Protein AF-A0A2S8EZL0-F1 (afdb_monomer)

Mean predicted aligned error: 6.47 Å

pLDDT: mean 87.33, std 15.74, range [39.84, 97.56]

Solvent-accessible surface area (backbone atoms only — not comparable to full-atom values): 6474 Å² total; per-residue (Å²): 139,81,81,68,68,52,50,94,86,16,44,42,46,32,35,34,73,54,48,75,90,75,28,51,73,63,70,74,63,86,50,67,53,98,86,41,75,60,77,80,60,39,25,40,37,36,26,26,81,76,84,66,46,29,33,37,32,36,12,40,92,83,59,50,73,74,46,76,43,86,29,81,35,68,68,55,40,47,51,48,42,28,57,31,28,58,46,50,82,87,62,52,48,65,72,47,83,87,74,53,76,82,73,73,81,77,79,130

Organism: NCBI:txid124

Radius of gyration: 14.2 Å; Cα contacts (8 Å, |Δi|>4): 186; chains: 1; bounding box: 29×55×33 Å

Secondary structure (DSSP, 8-state):
-PPPSEETTEEEEEEEE--TTT----SSS-EEETTEEE---SEEEEEESSSS-EEEEEE-TT--EEEEEEESSHHHHHHHHHHHH---GGG-EES-GGGS--------

Structure (mmCIF, N/CA/C/O backbone):
data_AF-A0A2S8EZL0-F1
#
_entry.id   AF-A0A2S8EZL0-F1
#
loop_
_atom_site.group_PDB
_atom_sit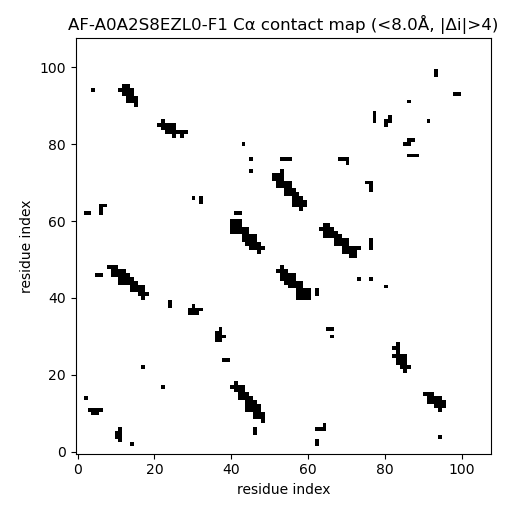e.id
_atom_site.type_symbol
_atom_site.label_atom_id
_atom_site.label_alt_id
_atom_site.label_comp_id
_atom_site.label_asym_id
_atom_site.label_entity_id
_atom_site.label_seq_id
_atom_site.pdbx_PDB_ins_code
_atom_site.Cartn_x
_atom_site.Cartn_y
_atom_site.Cartn_z
_atom_site.occupancy
_atom_site.B_iso_or_equiv
_atom_site.auth_seq_id
_atom_site.auth_comp_id
_atom_site.auth_asym_id
_atom_site.auth_atom_id
_atom_site.pdbx_PDB_model_num
ATOM 1 N N . MET A 1 1 ? -14.739 -1.112 -11.313 1.00 55.91 1 MET A N 1
ATOM 2 C CA . MET A 1 1 ? -14.393 -2.048 -10.222 1.00 55.91 1 MET A CA 1
ATOM 3 C C . MET A 1 1 ? -14.225 -1.267 -8.935 1.00 55.91 1 MET A C 1
ATOM 5 O O . MET A 1 1 ? -13.373 -0.378 -8.888 1.00 55.91 1 MET A O 1
ATOM 9 N N . GLN A 1 2 ? -15.096 -1.547 -7.971 1.00 75.38 2 GLN A N 1
ATOM 10 C CA . GLN A 1 2 ? -15.109 -0.970 -6.629 1.00 75.38 2 GLN A CA 1
ATOM 11 C C . GLN A 1 2 ? -14.187 -1.808 -5.739 1.00 75.38 2 GLN A C 1
ATOM 13 O O . GLN A 1 2 ? -14.176 -3.027 -5.878 1.00 75.38 2 GLN A O 1
ATOM 18 N N . VAL A 1 3 ? -13.378 -1.158 -4.907 1.00 80.38 3 VAL A N 1
ATOM 19 C CA . VAL A 1 3 ? -12.503 -1.850 -3.948 1.00 80.38 3 VAL A CA 1
ATOM 20 C C . VAL A 1 3 ? -13.370 -2.357 -2.797 1.00 80.38 3 VAL A C 1
ATOM 22 O O . VAL A 1 3 ? -14.259 -1.608 -2.371 1.00 80.38 3 VAL A O 1
ATOM 25 N N . PRO A 1 4 ? -13.189 -3.605 -2.335 1.00 86.88 4 PRO A N 1
ATOM 26 C CA . PRO A 1 4 ? -13.959 -4.117 -1.213 1.00 86.88 4 PRO A CA 1
ATOM 27 C C . PRO A 1 4 ? -13.587 -3.376 0.079 1.00 86.88 4 PRO A C 1
ATOM 29 O O . PRO A 1 4 ? -12.472 -2.885 0.233 1.00 86.88 4 PRO A O 1
ATOM 32 N N . ALA A 1 5 ? -14.544 -3.271 1.004 1.00 90.38 5 ALA A N 1
ATOM 33 C CA . ALA A 1 5 ? -14.301 -2.667 2.317 1.00 90.38 5 ALA A CA 1
ATOM 34 C C . ALA A 1 5 ? -13.418 -3.554 3.210 1.00 90.38 5 ALA A C 1
ATOM 36 O O . ALA A 1 5 ? -12.811 -3.053 4.151 1.00 90.38 5 ALA A O 1
ATOM 37 N N . GLN A 1 6 ? -13.350 -4.850 2.895 1.00 93.31 6 GLN A N 1
ATOM 38 C CA . GLN A 1 6 ? -12.545 -5.840 3.593 1.00 93.31 6 GLN A CA 1
ATOM 39 C C . GLN A 1 6 ? -11.796 -6.722 2.594 1.00 93.31 6 GLN A C 1
ATOM 41 O O . GLN A 1 6 ? -12.339 -7.053 1.538 1.00 93.31 6 GLN A O 1
ATOM 46 N N . ILE A 1 7 ? -10.569 -7.100 2.936 1.00 93.94 7 ILE A N 1
ATOM 47 C CA . ILE A 1 7 ? -9.744 -8.064 2.199 1.00 93.94 7 ILE A CA 1
ATOM 48 C C . ILE A 1 7 ? -9.220 -9.058 3.230 1.00 93.94 7 ILE A C 1
ATOM 50 O O . ILE A 1 7 ? -8.670 -8.632 4.240 1.00 93.94 7 ILE A O 1
ATOM 54 N N . ASP A 1 8 ? -9.438 -10.353 2.997 1.00 92.06 8 ASP A N 1
ATOM 55 C CA . ASP A 1 8 ? -9.086 -11.433 3.931 1.00 92.06 8 ASP A CA 1
ATOM 56 C C . ASP A 1 8 ? -9.587 -11.196 5.369 1.00 92.06 8 ASP A C 1
ATOM 58 O O . ASP A 1 8 ? -8.860 -11.409 6.326 1.00 92.06 8 ASP A O 1
ATOM 62 N N . ASP A 1 9 ? -10.828 -10.722 5.534 1.00 93.44 9 ASP A N 1
ATOM 63 C CA . ASP A 1 9 ? -11.429 -10.326 6.825 1.00 93.44 9 ASP A CA 1
ATOM 64 C C . ASP A 1 9 ? -10.752 -9.126 7.536 1.00 93.44 9 ASP A C 1
ATOM 66 O O . ASP A 1 9 ? -11.157 -8.763 8.642 1.00 93.44 9 ASP A O 1
ATOM 70 N N . ALA A 1 10 ? -9.778 -8.458 6.905 1.00 94.31 10 ALA A N 1
ATOM 71 C CA . ALA A 1 10 ? -9.182 -7.214 7.393 1.00 94.31 10 ALA A CA 1
ATOM 72 C C . ALA A 1 10 ? -9.902 -5.983 6.827 1.00 94.31 10 ALA A C 1
ATOM 74 O O . ALA A 1 10 ? -10.156 -5.897 5.623 1.00 94.31 10 ALA A O 1
ATOM 75 N N . ASP A 1 11 ? -10.162 -4.985 7.669 1.00 95.19 11 ASP A N 1
ATOM 76 C CA . ASP A 1 11 ? -10.771 -3.719 7.266 1.00 95.19 11 ASP A CA 1
ATOM 77 C C . ASP A 1 11 ? -9.784 -2.869 6.459 1.00 95.19 11 ASP A C 1
ATOM 79 O O . ASP A 1 11 ? -8.689 -2.536 6.921 1.00 95.19 11 ASP A O 1
ATOM 83 N N . VAL A 1 12 ? -10.178 -2.483 5.244 1.00 95.12 12 VAL A N 1
ATOM 84 C CA . VAL A 1 12 ? -9.341 -1.679 4.347 1.00 95.12 12 VAL A CA 1
ATOM 85 C C . VAL A 1 12 ? -9.352 -0.220 4.795 1.00 95.12 12 VAL A C 1
ATOM 87 O O . VAL A 1 12 ? -10.373 0.463 4.773 1.00 95.12 12 VAL A O 1
ATOM 90 N N . VAL A 1 13 ? -8.174 0.293 5.134 1.00 94.75 13 VAL A N 1
ATOM 91 C CA . VAL A 1 13 ? -7.947 1.682 5.549 1.00 94.75 13 VAL A CA 1
ATOM 92 C C . VAL A 1 13 ? -7.723 2.586 4.340 1.00 94.75 13 VAL A C 1
ATOM 94 O O . VAL A 1 13 ? -8.302 3.674 4.229 1.00 94.75 13 VAL A O 1
ATOM 97 N N . ALA A 1 14 ? -6.868 2.140 3.423 1.00 95.44 14 ALA A N 1
ATOM 98 C CA . ALA A 1 14 ? -6.507 2.875 2.221 1.00 95.44 14 ALA A CA 1
ATOM 99 C C . ALA A 1 14 ? -6.165 1.916 1.084 1.00 95.44 14 ALA A C 1
ATOM 101 O O . ALA A 1 14 ? -5.701 0.805 1.317 1.00 95.44 14 ALA A O 1
ATOM 102 N N . PHE A 1 15 ? -6.340 2.361 -0.155 1.00 96.69 15 PHE A N 1
ATOM 103 C CA . PHE A 1 15 ? -5.977 1.568 -1.323 1.00 96.69 1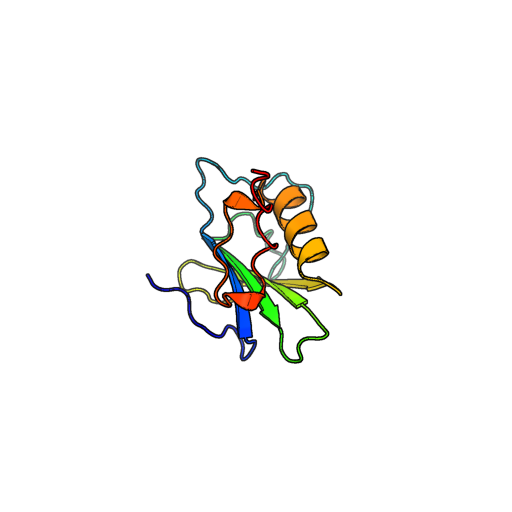5 PHE A CA 1
ATOM 104 C C . PHE A 1 15 ? -5.440 2.431 -2.463 1.00 96.69 15 PHE A C 1
ATOM 106 O O . PHE A 1 15 ? -5.689 3.638 -2.539 1.00 96.69 15 PHE A O 1
ATOM 113 N N . VAL A 1 16 ? -4.740 1.789 -3.392 1.00 96.31 16 VAL A N 1
ATOM 114 C CA . VAL A 1 16 ? -4.304 2.374 -4.659 1.00 96.31 16 VAL A CA 1
ATOM 115 C C . VAL A 1 16 ? -4.392 1.328 -5.765 1.00 96.31 16 VAL A C 1
ATOM 117 O O . VAL A 1 16 ? -4.049 0.165 -5.569 1.00 96.31 16 VAL A O 1
ATOM 120 N N . LYS A 1 17 ? -4.844 1.742 -6.950 1.00 96.00 17 LYS A N 1
ATOM 121 C CA . LYS A 1 17 ? -4.718 0.932 -8.167 1.00 96.00 17 LYS A CA 1
ATOM 122 C C . LYS A 1 17 ? -3.401 1.267 -8.845 1.00 96.00 17 LYS A C 1
ATOM 124 O O . LYS A 1 17 ? -3.109 2.443 -9.072 1.00 96.00 17 LYS A O 1
ATOM 129 N N . LEU A 1 18 ? -2.622 0.247 -9.178 1.00 94.94 18 LEU A N 1
ATOM 130 C CA . LEU A 1 18 ? -1.322 0.434 -9.802 1.00 94.94 18 LEU A CA 1
ATOM 131 C C . LEU A 1 18 ? -1.486 0.717 -11.298 1.00 94.94 18 LEU A C 1
ATOM 133 O O . LEU A 1 18 ? -1.693 -0.174 -12.115 1.00 94.94 18 LEU A O 1
ATOM 137 N N . ASP A 1 19 ? -1.381 1.993 -11.656 1.00 94.19 19 ASP A N 1
ATOM 138 C CA . ASP A 1 19 ? -1.191 2.433 -13.040 1.00 94.19 19 ASP A CA 1
ATOM 139 C C . ASP A 1 19 ? 0.252 2.146 -13.514 1.00 94.19 19 ASP A C 1
ATOM 141 O O . ASP A 1 19 ? 1.171 2.754 -12.965 1.00 94.19 19 ASP A O 1
ATOM 145 N N . PRO A 1 20 ? 0.485 1.287 -14.526 1.00 91.56 20 PRO A N 1
ATOM 146 C CA . PRO A 1 20 ? 1.827 0.938 -15.006 1.00 91.56 20 PRO A CA 1
ATOM 147 C C . PRO A 1 20 ? 2.559 2.080 -15.734 1.00 91.56 20 PRO A C 1
ATOM 149 O O . PRO A 1 20 ? 3.750 1.967 -16.014 1.00 91.56 20 PRO A O 1
ATOM 152 N N . THR A 1 21 ? 1.872 3.176 -16.070 1.00 93.38 21 THR A N 1
ATOM 153 C CA . THR A 1 21 ? 2.503 4.377 -16.646 1.00 93.38 21 THR A CA 1
ATOM 154 C C . THR A 1 21 ? 3.126 5.282 -15.581 1.00 93.38 21 THR A C 1
ATOM 156 O O . THR A 1 21 ? 3.971 6.117 -15.901 1.00 93.38 21 THR A O 1
ATOM 159 N N . ILE A 1 22 ? 2.734 5.096 -14.315 1.00 93.25 22 ILE A N 1
ATOM 160 C CA . ILE A 1 22 ? 3.162 5.905 -13.164 1.00 93.25 22 ILE A CA 1
ATOM 161 C C . ILE A 1 22 ? 3.956 5.046 -12.171 1.00 93.25 22 ILE A C 1
ATOM 163 O O . ILE A 1 22 ? 5.013 5.452 -11.689 1.00 93.25 22 ILE A O 1
ATOM 167 N N . HIS A 1 23 ? 3.456 3.849 -11.881 1.00 94.88 23 HIS A N 1
ATOM 168 C CA . HIS A 1 23 ? 3.983 2.914 -10.897 1.00 94.88 23 HIS A CA 1
ATOM 169 C C . HIS A 1 23 ? 4.747 1.785 -11.579 1.00 94.88 23 HIS A C 1
ATOM 171 O O . HIS A 1 23 ? 4.315 1.246 -12.597 1.00 94.88 23 HIS A O 1
ATOM 177 N N . HIS A 1 24 ? 5.876 1.396 -10.999 1.00 90.56 24 HIS A N 1
ATOM 178 C CA . HIS A 1 24 ? 6.697 0.301 -11.506 1.00 90.56 24 HIS A CA 1
ATOM 179 C C . HIS A 1 24 ? 7.487 -0.341 -10.368 1.00 90.56 24 HIS A C 1
ATOM 181 O O . HIS A 1 24 ? 7.912 0.363 -9.452 1.00 90.56 24 HIS A O 1
ATOM 187 N N . ASP A 1 25 ? 7.700 -1.659 -10.447 1.00 91.88 25 ASP A N 1
ATOM 188 C CA . ASP A 1 25 ? 8.588 -2.381 -9.527 1.00 91.88 25 ASP A CA 1
ATOM 189 C C . ASP A 1 25 ? 10.000 -1.780 -9.610 1.00 91.88 25 ASP A C 1
ATOM 191 O O . ASP A 1 25 ? 10.653 -1.809 -10.657 1.00 91.88 25 ASP A O 1
ATOM 195 N N . THR A 1 26 ? 10.475 -1.222 -8.498 1.00 92.12 26 THR A N 1
ATOM 196 C CA . THR A 1 26 ? 11.821 -0.646 -8.389 1.00 92.12 26 THR A CA 1
ATOM 197 C C . THR A 1 26 ? 12.895 -1.712 -8.155 1.00 92.12 26 THR A C 1
ATOM 199 O O . THR A 1 26 ? 14.091 -1.422 -8.215 1.00 92.12 26 THR A O 1
ATOM 202 N N . GLY A 1 27 ? 12.495 -2.949 -7.846 1.00 90.38 27 GLY A N 1
ATOM 203 C CA . GLY A 1 27 ? 13.377 -4.038 -7.440 1.00 90.38 27 GLY A CA 1
ATOM 204 C C . GLY A 1 27 ? 13.918 -3.901 -6.014 1.00 90.38 27 GLY A C 1
ATOM 205 O O . GLY A 1 27 ? 14.798 -4.675 -5.626 1.00 90.38 27 GLY A O 1
ATOM 206 N N . ALA A 1 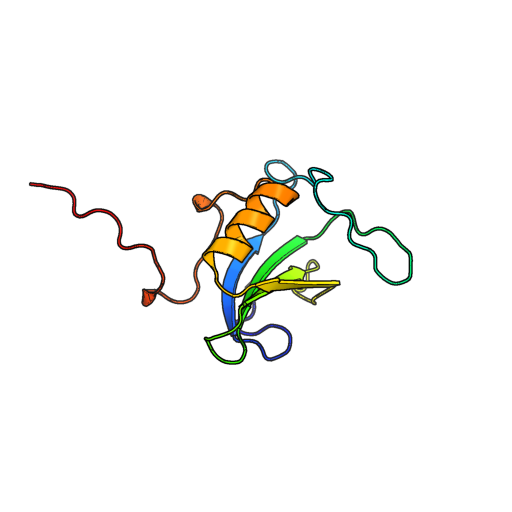28 ? 13.418 -2.938 -5.230 1.00 90.62 28 ALA A N 1
ATOM 207 C CA . ALA A 1 28 ? 13.854 -2.696 -3.855 1.00 90.62 28 ALA A CA 1
ATOM 208 C C . ALA A 1 28 ? 13.420 -3.805 -2.876 1.00 90.62 28 ALA A C 1
ATOM 210 O O . ALA A 1 28 ? 14.014 -3.957 -1.807 1.00 90.62 28 ALA A O 1
ATOM 211 N N . CYS A 1 29 ? 12.397 -4.579 -3.235 1.00 89.50 29 CYS A N 1
ATOM 212 C CA . CYS A 1 29 ? 11.988 -5.804 -2.561 1.00 89.50 29 CYS A CA 1
ATOM 213 C C . CYS A 1 29 ? 11.714 -6.873 -3.623 1.00 89.50 29 CYS A C 1
ATOM 215 O O . CYS A 1 29 ? 11.278 -6.552 -4.725 1.00 89.50 29 CYS A O 1
ATOM 217 N N . ARG A 1 30 ? 12.000 -8.140 -3.319 1.00 90.50 30 ARG A N 1
ATOM 218 C CA . ARG A 1 30 ? 11.715 -9.260 -4.224 1.00 90.50 30 ARG A CA 1
ATOM 219 C C . ARG A 1 30 ? 10.745 -10.200 -3.535 1.00 90.50 30 ARG A C 1
ATOM 221 O O . ARG A 1 30 ? 11.132 -10.884 -2.593 1.00 90.50 30 ARG A O 1
ATOM 228 N N . MET A 1 31 ? 9.515 -10.218 -4.027 1.00 88.50 31 MET A N 1
ATOM 229 C CA . MET A 1 31 ? 8.454 -11.099 -3.548 1.00 88.50 31 MET A CA 1
ATOM 230 C C . MET A 1 31 ? 8.411 -12.374 -4.382 1.00 88.50 31 MET A C 1
ATOM 232 O O . MET A 1 31 ? 8.678 -12.354 -5.589 1.00 88.50 31 MET A O 1
ATOM 236 N N . PHE A 1 32 ? 8.111 -13.488 -3.723 1.00 89.81 32 PHE A N 1
ATOM 237 C CA . PHE A 1 32 ? 8.001 -14.801 -4.344 1.00 89.81 32 PHE A CA 1
ATOM 238 C C . PHE A 1 32 ? 6.748 -15.505 -3.828 1.00 89.81 32 PHE A C 1
ATOM 240 O O . PHE A 1 32 ? 6.510 -15.506 -2.623 1.00 89.81 32 PHE A O 1
ATOM 247 N N . ALA A 1 33 ? 6.020 -16.154 -4.732 1.00 85.62 33 ALA A N 1
ATOM 248 C CA . ALA A 1 33 ? 4.940 -17.086 -4.425 1.00 85.62 33 ALA A CA 1
ATOM 249 C C . ALA A 1 33 ? 5.228 -18.403 -5.155 1.00 85.62 33 ALA A C 1
ATOM 251 O O . ALA A 1 33 ? 5.592 -18.387 -6.331 1.00 85.62 33 ALA A O 1
ATOM 252 N N . ASP A 1 34 ? 5.179 -19.531 -4.442 1.00 88.44 34 ASP A N 1
ATOM 253 C CA . ASP A 1 34 ? 5.506 -20.867 -4.972 1.00 88.44 34 ASP A CA 1
ATOM 254 C C . ASP A 1 34 ? 6.839 -20.941 -5.747 1.00 88.44 34 ASP A C 1
ATOM 256 O O . ASP A 1 34 ? 6.992 -21.644 -6.746 1.00 88.44 34 ASP A O 1
ATOM 260 N N . GLY A 1 35 ? 7.839 -20.177 -5.292 1.00 88.56 35 GLY A N 1
ATOM 261 C CA . GLY A 1 35 ? 9.160 -20.094 -5.924 1.00 88.56 35 GLY A CA 1
ATOM 262 C C . GLY A 1 35 ? 9.218 -19.241 -7.199 1.00 88.56 35 GLY A C 1
ATOM 263 O O . GLY A 1 35 ? 10.299 -19.072 -7.768 1.00 88.56 35 GLY A O 1
ATOM 264 N N . VAL A 1 36 ? 8.102 -18.653 -7.630 1.00 88.00 36 VAL A N 1
ATOM 265 C CA . VAL A 1 36 ? 8.021 -17.729 -8.766 1.00 88.00 36 VAL A CA 1
ATOM 266 C C . VAL A 1 36 ? 8.105 -16.294 -8.258 1.00 88.00 36 VAL A C 1
ATOM 268 O O . VAL A 1 36 ? 7.380 -15.898 -7.349 1.00 88.00 36 VAL A O 1
ATOM 271 N N . ARG A 1 37 ? 9.000 -15.491 -8.847 1.00 88.94 37 ARG A N 1
ATOM 272 C CA . ARG A 1 37 ? 9.095 -14.065 -8.513 1.00 88.94 37 ARG A CA 1
ATOM 273 C C . ARG A 1 37 ? 7.832 -13.341 -8.978 1.00 88.94 37 ARG A C 1
ATOM 275 O O . ARG A 1 37 ? 7.545 -13.322 -10.175 1.00 88.94 37 ARG A O 1
ATOM 282 N N . GLN A 1 38 ? 7.159 -12.670 -8.055 1.00 88.50 38 GLN A N 1
ATOM 283 C CA . GLN A 1 38 ? 6.074 -11.747 -8.367 1.00 88.50 38 GLN A CA 1
ATOM 284 C C . GLN A 1 38 ? 6.673 -10.406 -8.804 1.00 88.50 38 GLN A C 1
ATOM 286 O O . GLN A 1 38 ? 7.603 -9.888 -8.182 1.00 88.50 38 GLN A O 1
ATOM 291 N N . THR A 1 39 ? 6.207 -9.892 -9.941 1.00 76.88 39 THR A N 1
ATOM 292 C CA . THR A 1 39 ? 6.764 -8.680 -10.581 1.00 76.88 39 THR A CA 1
ATOM 293 C C . THR A 1 39 ? 5.705 -7.651 -10.948 1.00 76.88 39 THR A C 1
ATOM 295 O O . THR A 1 39 ? 6.046 -6.535 -11.336 1.00 76.88 39 THR A O 1
ATOM 298 N N . TYR A 1 40 ? 4.429 -8.006 -10.827 1.00 84.00 40 TYR A N 1
ATOM 299 C CA . TYR A 1 40 ? 3.324 -7.113 -11.107 1.00 84.00 40 TYR A CA 1
ATOM 300 C C . TYR A 1 40 ? 2.148 -7.453 -10.201 1.00 84.00 40 TYR A C 1
ATOM 302 O O . TYR A 1 40 ? 1.811 -8.622 -10.056 1.00 84.00 40 TYR A O 1
ATOM 310 N N . PHE A 1 41 ? 1.538 -6.411 -9.647 1.00 94.44 41 PHE A N 1
ATOM 311 C CA . PHE A 1 41 ? 0.287 -6.450 -8.901 1.00 94.44 41 PHE A CA 1
ATOM 312 C C . PHE A 1 41 ? -0.639 -5.387 -9.497 1.00 94.44 41 PHE A C 1
ATOM 314 O O . PHE A 1 41 ? -0.170 -4.413 -10.095 1.00 94.44 41 PHE A O 1
ATOM 321 N N . HIS A 1 42 ? -1.950 -5.546 -9.342 1.00 95.25 42 HIS A N 1
ATOM 322 C CA . HIS A 1 42 ? -2.924 -4.589 -9.880 1.00 95.25 42 HIS A CA 1
ATOM 323 C C . HIS A 1 42 ? -3.325 -3.524 -8.856 1.00 95.25 42 HIS A C 1
ATOM 325 O O . HIS A 1 42 ? -3.732 -2.418 -9.233 1.00 95.25 42 HIS A O 1
ATOM 331 N N . GLY A 1 43 ? -3.197 -3.824 -7.566 1.00 95.69 43 GLY A N 1
ATOM 332 C CA . GLY A 1 43 ? -3.526 -2.899 -6.494 1.00 95.69 43 GLY A CA 1
ATOM 333 C C . GLY A 1 43 ? -2.706 -3.147 -5.242 1.00 95.69 43 GLY A C 1
ATOM 334 O O . GLY A 1 43 ? -2.191 -4.240 -5.029 1.00 95.69 43 GLY A O 1
ATOM 335 N N . LEU A 1 44 ? -2.599 -2.105 -4.422 1.00 96.94 44 LEU A N 1
ATOM 336 C CA . LEU A 1 44 ? -2.128 -2.221 -3.049 1.00 96.94 44 LEU A CA 1
ATOM 337 C C . LEU A 1 44 ? -3.242 -1.773 -2.109 1.00 96.94 44 LEU A C 1
ATOM 339 O O . LEU A 1 44 ? -3.909 -0.767 -2.378 1.00 96.94 44 LEU A O 1
ATOM 343 N N . ALA A 1 45 ? -3.411 -2.482 -1.001 1.00 97.38 45 ALA A N 1
ATOM 344 C CA . ALA A 1 45 ? -4.326 -2.107 0.069 1.00 97.38 45 ALA A CA 1
ATOM 345 C C . ALA A 1 45 ? -3.585 -2.087 1.404 1.00 97.38 45 ALA A C 1
ATOM 347 O O . ALA A 1 45 ? -2.746 -2.936 1.667 1.00 97.38 45 ALA A O 1
ATOM 348 N N . ILE A 1 46 ? -3.889 -1.102 2.240 1.00 97.25 46 ILE A N 1
ATOM 349 C CA . ILE A 1 46 ? -3.490 -1.091 3.643 1.00 97.2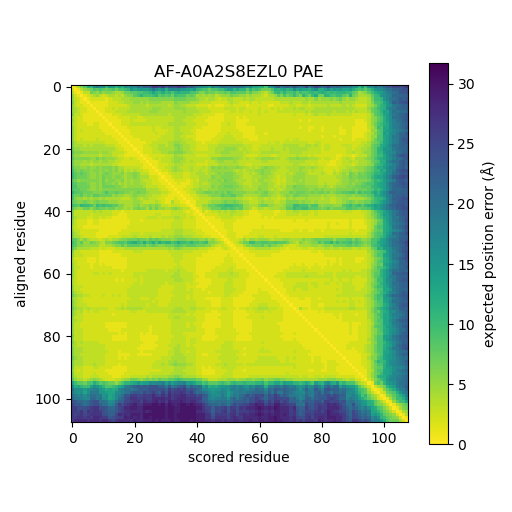5 46 ILE A CA 1
ATOM 350 C C . ILE A 1 46 ? -4.725 -1.485 4.432 1.00 97.25 46 ILE A C 1
ATOM 352 O O . ILE A 1 46 ? -5.738 -0.785 4.354 1.00 97.25 46 ILE A O 1
ATOM 356 N N . ALA A 1 47 ? -4.641 -2.584 5.169 1.00 96.38 47 ALA A N 1
ATOM 357 C CA . ALA A 1 47 ? -5.746 -3.122 5.946 1.00 96.38 47 ALA A CA 1
ATOM 358 C C . ALA A 1 47 ? -5.317 -3.468 7.375 1.00 96.38 47 ALA A C 1
ATOM 360 O O . ALA A 1 47 ? -4.126 -3.525 7.682 1.00 96.38 47 ALA A O 1
ATOM 361 N N . THR A 1 48 ? -6.288 -3.662 8.260 1.00 96.06 48 THR A N 1
ATOM 362 C CA . THR A 1 48 ? -6.053 -3.988 9.670 1.00 96.06 48 THR A CA 1
ATOM 363 C C . THR A 1 48 ? -7.136 -4.916 10.208 1.00 96.06 48 THR A C 1
ATOM 365 O O . THR A 1 48 ? -8.285 -4.842 9.782 1.00 96.06 48 THR A O 1
ATOM 368 N N . TYR A 1 49 ? -6.768 -5.785 11.148 1.00 93.25 49 TYR A N 1
ATOM 369 C CA . TYR A 1 49 ? -7.706 -6.664 11.854 1.00 93.25 49 TYR A CA 1
ATOM 370 C C . TYR A 1 49 ? -8.119 -6.105 13.222 1.00 93.25 49 TYR A C 1
ATOM 372 O O . TYR A 1 49 ? -9.181 -6.447 13.736 1.00 93.25 49 TYR A O 1
ATOM 380 N N . ASP A 1 50 ? -7.267 -5.282 13.835 1.00 91.00 50 ASP A N 1
ATOM 381 C CA . ASP A 1 50 ? -7.369 -4.901 15.247 1.00 91.00 50 ASP A CA 1
ATOM 382 C C . ASP A 1 50 ? -7.001 -3.436 15.537 1.00 91.00 50 ASP A C 1
ATOM 384 O O . ASP A 1 50 ? -6.979 -3.038 16.696 1.00 91.00 5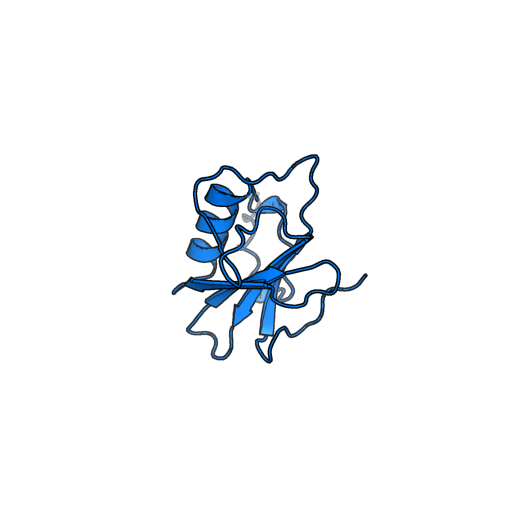0 ASP A O 1
ATOM 388 N N . LEU A 1 51 ? -6.768 -2.618 14.502 1.00 84.12 51 LEU A N 1
ATOM 389 C CA . LEU A 1 51 ? -6.342 -1.209 14.566 1.00 84.12 51 LEU A CA 1
ATOM 390 C C . LEU A 1 51 ? -4.931 -0.961 15.131 1.00 84.12 51 LEU A C 1
ATOM 392 O O . LEU A 1 51 ? -4.451 0.170 15.035 1.00 84.12 51 LEU A O 1
ATOM 396 N N . ASP A 1 52 ? -4.258 -1.988 15.650 1.00 88.56 52 ASP A N 1
ATOM 397 C CA . ASP A 1 52 ? -2.897 -1.908 16.196 1.00 88.56 52 ASP A CA 1
ATOM 398 C C . ASP A 1 52 ? -1.846 -2.450 15.211 1.00 88.56 52 ASP A C 1
ATOM 400 O O . ASP A 1 52 ? -0.675 -2.083 15.283 1.00 88.56 52 ASP A O 1
ATOM 404 N N . SER A 1 53 ? -2.271 -3.290 14.264 1.00 93.50 53 SER A N 1
ATOM 405 C CA . SER A 1 53 ? -1.426 -3.887 13.227 1.00 93.50 53 SER A CA 1
ATOM 406 C C . SER A 1 53 ? -1.910 -3.520 11.829 1.00 93.50 53 SER A C 1
ATOM 408 O O . SER A 1 53 ? -3.108 -3.595 11.546 1.00 93.50 53 SER A O 1
ATOM 410 N N . PHE A 1 54 ? -0.996 -3.193 10.915 1.00 96.62 54 PHE A N 1
ATOM 411 C CA . PHE A 1 54 ? -1.336 -2.857 9.532 1.00 96.62 54 PHE A CA 1
ATOM 412 C C . PHE A 1 54 ? -0.647 -3.793 8.550 1.00 96.62 54 PHE A C 1
ATOM 414 O O . PHE A 1 54 ? 0.550 -4.047 8.646 1.00 96.62 54 PHE A O 1
ATOM 421 N N . TYR A 1 55 ? -1.397 -4.254 7.560 1.00 97.50 55 TYR A N 1
ATOM 422 C CA . TYR A 1 55 ? -0.891 -5.093 6.487 1.00 97.50 55 TYR A CA 1
ATOM 423 C C . TYR A 1 55 ? -0.953 -4.332 5.171 1.00 97.50 55 TYR A C 1
ATOM 425 O O . TYR A 1 55 ? -1.992 -3.776 4.816 1.00 97.50 55 TYR A O 1
ATOM 433 N N . LEU A 1 56 ? 0.167 -4.299 4.453 1.00 97.56 56 LEU A N 1
ATOM 434 C CA . LEU A 1 56 ? 0.224 -3.873 3.062 1.00 97.56 56 LEU A CA 1
ATOM 435 C C . LEU A 1 56 ? -0.011 -5.096 2.178 1.00 97.56 56 LEU A C 1
ATOM 437 O O . LEU A 1 56 ? 0.905 -5.884 1.957 1.00 97.56 56 LEU A O 1
ATOM 441 N N . PHE A 1 57 ? -1.230 -5.240 1.675 1.00 96.94 57 PHE A N 1
ATOM 442 C CA . PHE A 1 57 ? -1.606 -6.288 0.738 1.00 96.94 57 PHE A CA 1
ATOM 443 C C . PHE A 1 57 ? -1.242 -5.912 -0.693 1.00 96.94 57 PHE A C 1
ATOM 445 O O . PHE A 1 57 ? -1.484 -4.790 -1.148 1.00 96.94 57 PHE A O 1
ATOM 452 N N . PHE A 1 58 ? -0.678 -6.887 -1.396 1.00 96.19 58 PHE A N 1
ATOM 453 C CA . PHE A 1 58 ? -0.383 -6.861 -2.818 1.00 96.19 58 PHE A CA 1
ATOM 454 C C . PHE A 1 58 ? -1.454 -7.683 -3.513 1.00 96.19 58 PHE A C 1
ATOM 456 O O . PHE A 1 58 ? -1.519 -8.894 -3.316 1.00 96.19 58 PHE A O 1
ATOM 463 N N . CYS A 1 59 ? -2.315 -7.022 -4.280 1.00 95.56 59 CYS A N 1
ATOM 464 C CA . CYS A 1 59 ? -3.524 -7.645 -4.790 1.00 95.56 59 CYS A CA 1
ATOM 465 C C . CYS A 1 59 ? -3.536 -7.766 -6.313 1.00 95.56 59 CYS A C 1
ATOM 467 O O . CYS A 1 59 ? -3.004 -6.914 -7.045 1.00 95.56 59 CYS A O 1
ATOM 469 N N . ASP A 1 60 ? -4.248 -8.785 -6.780 1.00 94.25 60 ASP A N 1
ATOM 470 C CA . ASP A 1 60 ? -4.561 -8.978 -8.187 1.00 94.25 60 ASP A CA 1
ATOM 471 C C . ASP A 1 60 ? -5.697 -8.043 -8.665 1.00 94.25 60 ASP A C 1
ATOM 473 O O . ASP A 1 60 ? -6.131 -7.117 -7.967 1.00 94.25 60 ASP A O 1
ATOM 477 N N . ALA A 1 61 ? -6.178 -8.236 -9.898 1.00 93.06 61 ALA A N 1
ATOM 478 C CA . ALA A 1 61 ? -7.225 -7.390 -10.475 1.00 93.06 61 ALA A CA 1
ATOM 479 C C . ALA A 1 61 ? -8.600 -7.547 -9.793 1.00 93.06 61 ALA A C 1
ATOM 481 O O . ALA A 1 61 ? -9.455 -6.665 -9.947 1.00 93.06 61 ALA A O 1
ATOM 482 N N . GLN A 1 62 ? -8.809 -8.622 -9.030 1.00 93.44 62 GLN A N 1
ATOM 483 C CA . GLN A 1 62 ? -10.023 -8.903 -8.269 1.00 93.44 62 GLN A CA 1
ATOM 484 C C . GLN A 1 62 ? -9.916 -8.465 -6.803 1.00 93.44 62 GLN A C 1
ATOM 486 O O . GLN A 1 62 ? -10.902 -8.591 -6.080 1.00 93.44 62 GLN A O 1
ATOM 491 N N . TRP A 1 63 ? -8.789 -7.868 -6.397 1.00 94.44 63 TRP A N 1
ATOM 492 C CA . TRP A 1 63 ? -8.451 -7.578 -4.999 1.00 94.44 63 TRP A CA 1
ATOM 493 C C . TRP A 1 63 ? -8.232 -8.831 -4.140 1.00 94.44 63 TRP A C 1
ATOM 495 O O . TRP A 1 63 ? -8.364 -8.761 -2.922 1.00 94.44 63 TRP A O 1
ATOM 505 N N . GLU A 1 64 ? -7.872 -9.957 -4.758 1.00 93.81 64 GLU A N 1
ATOM 506 C CA . GLU A 1 64 ? -7.399 -11.136 -4.032 1.00 93.81 64 GLU A CA 1
ATOM 507 C C . GLU A 1 64 ? -5.935 -10.912 -3.624 1.00 93.81 64 GLU A C 1
ATOM 509 O O . GLU A 1 64 ? -5.125 -10.439 -4.430 1.00 93.81 64 GLU A O 1
ATOM 514 N N . THR A 1 65 ? -5.598 -11.196 -2.364 1.00 95.06 65 THR A N 1
ATOM 515 C CA . THR A 1 65 ? -4.244 -10.998 -1.832 1.00 95.06 65 THR A CA 1
ATOM 516 C C . THR A 1 65 ? -3.292 -12.045 -2.398 1.00 95.06 65 THR A C 1
ATOM 518 O O . THR A 1 65 ? -3.442 -13.244 -2.178 1.00 95.06 65 THR A O 1
ATOM 521 N N . GLU A 1 66 ? -2.271 -11.582 -3.108 1.00 93.94 66 GLU A N 1
ATOM 522 C CA . GLU A 1 66 ? -1.203 -12.417 -3.657 1.00 93.94 66 GLU A CA 1
ATOM 523 C C . GLU A 1 66 ? 0.057 -12.403 -2.778 1.00 93.94 66 GLU A C 1
ATOM 525 O O . GLU A 1 66 ? 0.901 -13.297 -2.890 1.00 93.94 66 GLU A O 1
ATOM 530 N N . ASN A 1 67 ? 0.220 -11.363 -1.955 1.00 94.38 67 ASN A N 1
ATOM 531 C CA . ASN A 1 67 ? 1.292 -11.218 -0.972 1.00 94.38 67 ASN A CA 1
ATOM 532 C C . ASN A 1 67 ? 0.918 -10.165 0.081 1.00 94.38 67 ASN A C 1
ATOM 534 O O . ASN A 1 67 ? 0.040 -9.331 -0.155 1.00 94.38 67 ASN A O 1
ATOM 538 N N . ASP A 1 68 ? 1.642 -10.133 1.195 1.00 95.44 68 ASP A N 1
ATOM 539 C CA . ASP A 1 68 ? 1.435 -9.168 2.267 1.00 95.44 68 ASP A CA 1
ATOM 540 C C . ASP A 1 68 ? 2.739 -8.791 2.984 1.00 95.44 68 ASP A C 1
ATOM 542 O O . ASP A 1 68 ? 3.727 -9.526 2.989 1.00 95.44 68 ASP A O 1
ATOM 546 N N . LEU A 1 69 ? 2.748 -7.600 3.583 1.00 95.88 69 LEU A N 1
ATOM 547 C CA . LEU A 1 69 ? 3.787 -7.171 4.515 1.00 95.88 69 LEU A CA 1
ATOM 548 C C . LEU A 1 69 ? 3.156 -6.587 5.773 1.00 95.88 69 LEU A C 1
ATOM 550 O O . LEU A 1 69 ? 2.280 -5.726 5.696 1.00 95.88 69 LEU A O 1
ATOM 554 N N . PHE A 1 70 ? 3.656 -7.023 6.925 1.00 96.50 70 PHE A N 1
ATOM 555 C CA . PHE A 1 70 ? 3.282 -6.488 8.227 1.00 96.50 70 PHE A CA 1
ATOM 556 C C . PHE A 1 70 ? 4.003 -5.168 8.525 1.00 96.50 70 PHE A C 1
ATOM 558 O O . PHE A 1 70 ? 5.206 -5.030 8.282 1.00 96.50 70 PHE A O 1
ATOM 565 N N . HIS A 1 71 ? 3.274 -4.234 9.129 1.00 96.62 71 HIS A N 1
ATOM 566 C CA . HIS A 1 71 ? 3.758 -2.942 9.591 1.00 96.62 71 HIS A CA 1
ATOM 567 C C . HIS A 1 71 ? 3.082 -2.537 10.907 1.00 96.62 71 HIS A C 1
ATOM 569 O O . HIS A 1 71 ? 1.891 -2.775 11.108 1.00 96.62 71 HIS A O 1
ATOM 575 N N . ASP A 1 72 ? 3.815 -1.809 11.750 1.00 94.50 72 ASP A N 1
ATOM 576 C CA . ASP A 1 72 ? 3.277 -1.248 12.998 1.00 94.50 72 ASP A CA 1
ATOM 577 C C . ASP A 1 72 ? 2.473 0.045 12.751 1.00 94.50 72 ASP A C 1
ATOM 579 O O . ASP A 1 72 ? 1.818 0.582 13.643 1.00 94.50 72 ASP A O 1
ATOM 583 N N . SER A 1 73 ? 2.531 0.607 11.536 1.00 94.69 73 SER A N 1
ATOM 584 C CA . SER A 1 73 ? 1.781 1.815 11.185 1.00 94.69 73 SER A CA 1
ATOM 585 C C . SER A 1 73 ? 1.474 1.940 9.691 1.00 94.69 73 SER A C 1
ATOM 587 O O . SER A 1 73 ? 2.249 1.524 8.826 1.00 94.69 73 SER A O 1
ATOM 589 N N . VAL A 1 74 ? 0.388 2.655 9.372 1.00 94.88 74 VAL A N 1
ATOM 590 C CA . VAL A 1 74 ? 0.042 3.059 7.994 1.00 94.88 74 VAL A CA 1
ATOM 591 C C . VAL A 1 74 ? 1.191 3.824 7.325 1.00 94.88 74 VAL A C 1
ATOM 593 O O . VAL A 1 74 ? 1.453 3.652 6.138 1.00 94.88 74 VAL A O 1
ATOM 596 N N . ALA A 1 75 ? 1.903 4.674 8.072 1.00 95.19 75 ALA A N 1
ATOM 597 C CA . ALA A 1 75 ? 2.988 5.486 7.525 1.00 95.19 75 ALA A CA 1
ATOM 598 C C . ALA A 1 75 ? 4.162 4.633 7.016 1.00 95.19 75 ALA A C 1
ATOM 600 O O . ALA A 1 75 ? 4.746 4.953 5.978 1.00 95.19 75 ALA A O 1
ATOM 601 N N . GLU A 1 76 ? 4.493 3.549 7.717 1.00 96.38 76 GLU A N 1
ATOM 602 C CA . GLU A 1 76 ? 5.526 2.603 7.294 1.00 96.38 76 GLU A CA 1
ATOM 603 C C . GLU A 1 76 ? 5.094 1.805 6.067 1.00 96.38 76 GLU A C 1
ATOM 605 O O . GLU A 1 76 ? 5.850 1.756 5.095 1.00 96.38 76 GLU A O 1
ATOM 610 N N . ALA A 1 77 ? 3.853 1.309 6.049 1.00 96.94 77 ALA A N 1
ATOM 611 C CA . ALA A 1 77 ? 3.278 0.644 4.880 1.00 96.94 77 ALA A CA 1
ATOM 612 C C . ALA A 1 77 ? 3.338 1.540 3.628 1.00 96.94 77 ALA A C 1
ATOM 614 O O . ALA A 1 77 ? 3.799 1.133 2.560 1.00 96.94 77 ALA A O 1
ATOM 615 N N . MET A 1 78 ? 2.958 2.816 3.759 1.00 97.44 78 MET A N 1
ATOM 616 C CA . MET A 1 78 ? 3.042 3.784 2.660 1.00 97.44 78 MET A CA 1
ATOM 617 C C . MET A 1 78 ? 4.486 4.068 2.228 1.00 97.44 78 MET A C 1
ATOM 619 O O . MET A 1 78 ? 4.749 4.249 1.037 1.00 97.44 78 MET A O 1
ATOM 623 N N . LYS A 1 79 ? 5.432 4.127 3.173 1.00 97.00 79 LYS A N 1
ATOM 624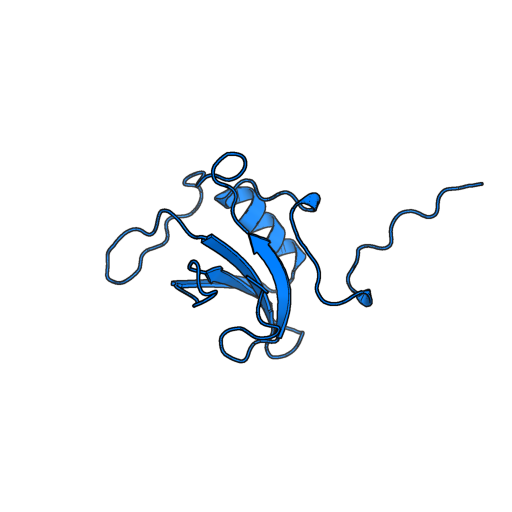 C CA . LYS A 1 79 ? 6.857 4.334 2.876 1.00 97.00 79 LYS A CA 1
ATOM 625 C C . LYS A 1 79 ? 7.424 3.171 2.070 1.00 97.00 79 LYS A C 1
ATOM 627 O O . LYS A 1 79 ? 8.191 3.401 1.132 1.00 97.00 79 LYS A O 1
ATOM 632 N N . ASP A 1 80 ? 7.037 1.946 2.402 1.00 96.38 80 ASP A N 1
ATOM 633 C CA . ASP A 1 80 ? 7.458 0.775 1.649 1.00 96.38 80 ASP A CA 1
ATOM 634 C C . ASP A 1 80 ? 6.794 0.718 0.270 1.00 96.38 80 ASP A C 1
ATOM 636 O O . ASP A 1 80 ? 7.493 0.508 -0.722 1.00 96.38 80 ASP A O 1
ATOM 640 N N . ALA A 1 81 ? 5.502 1.029 0.151 1.00 96.62 81 ALA A N 1
ATOM 641 C CA . ALA A 1 81 ? 4.842 1.144 -1.151 1.00 96.62 81 ALA A CA 1
ATOM 642 C C . ALA A 1 81 ? 5.497 2.203 -2.062 1.00 96.62 81 ALA A C 1
ATOM 644 O O . ALA A 1 81 ? 5.689 1.970 -3.258 1.00 96.62 81 ALA A O 1
ATOM 645 N N . LEU A 1 82 ? 5.911 3.346 -1.501 1.00 96.88 82 LEU A N 1
ATOM 646 C CA . LEU A 1 82 ? 6.692 4.353 -2.223 1.00 96.88 82 LEU A CA 1
ATOM 647 C C . LEU A 1 82 ? 8.032 3.781 -2.701 1.00 96.88 82 LEU A C 1
ATOM 649 O O . LEU A 1 82 ? 8.399 3.952 -3.860 1.00 96.88 82 LEU A O 1
ATOM 653 N N . ARG A 1 83 ? 8.760 3.094 -1.816 1.00 96.00 83 ARG A N 1
ATOM 654 C CA . ARG A 1 83 ? 10.074 2.512 -2.117 1.00 96.00 83 ARG A CA 1
ATOM 655 C C . ARG A 1 83 ? 9.996 1.416 -3.180 1.00 96.00 83 ARG A C 1
ATOM 657 O O . ARG A 1 83 ? 10.898 1.328 -4.009 1.00 96.00 83 ARG A O 1
ATOM 664 N N . MET A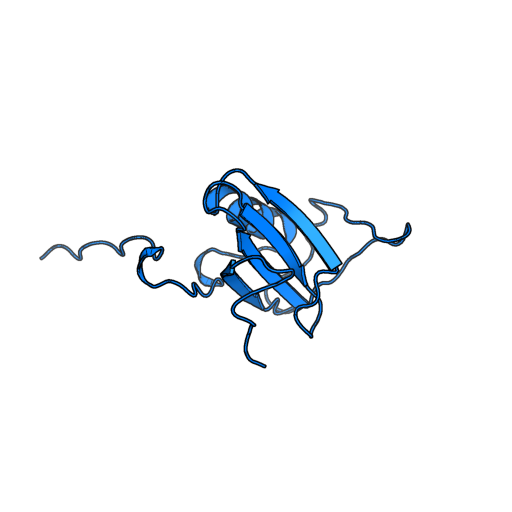 1 84 ? 8.965 0.577 -3.140 1.00 94.69 84 MET A N 1
ATOM 665 C CA . MET A 1 84 ? 8.831 -0.604 -3.998 1.00 94.69 84 MET A CA 1
ATOM 666 C C . MET A 1 84 ? 8.147 -0.310 -5.335 1.00 94.69 84 MET A C 1
ATOM 668 O O . MET A 1 84 ? 8.519 -0.918 -6.331 1.00 94.69 84 MET A O 1
ATOM 672 N N . TYR A 1 85 ? 7.186 0.621 -5.365 1.00 94.88 85 TYR A N 1
ATOM 673 C CA . TYR A 1 85 ? 6.314 0.844 -6.529 1.00 94.88 85 TYR A CA 1
ATOM 674 C C . TYR A 1 85 ? 6.153 2.315 -6.933 1.00 94.88 85 TYR A C 1
ATOM 676 O O . TYR A 1 85 ? 5.318 2.634 -7.781 1.00 94.88 85 TYR A O 1
ATOM 684 N N . CYS A 1 86 ? 6.919 3.235 -6.337 1.00 95.25 86 CYS A N 1
ATOM 685 C CA . CYS A 1 86 ? 6.795 4.680 -6.569 1.00 95.25 86 CYS A CA 1
ATOM 686 C C . CYS A 1 86 ? 5.395 5.237 -6.236 1.00 95.25 86 CYS A C 1
ATOM 688 O O . CYS A 1 86 ? 4.968 6.254 -6.786 1.00 95.25 86 CYS A O 1
ATOM 690 N N . VAL A 1 87 ? 4.664 4.588 -5.324 1.00 96.69 87 VAL A N 1
ATOM 691 C CA . VAL A 1 87 ? 3.332 5.038 -4.910 1.00 96.69 87 VAL A CA 1
ATOM 692 C C . VAL A 1 87 ? 3.460 6.229 -3.964 1.00 96.69 87 VAL A C 1
ATOM 694 O O . VAL A 1 87 ? 3.767 6.087 -2.780 1.00 96.69 87 VAL A O 1
ATOM 697 N N . ALA A 1 88 ? 3.199 7.427 -4.481 1.00 95.75 88 ALA A N 1
ATOM 698 C CA . ALA A 1 88 ? 3.176 8.640 -3.680 1.00 95.75 88 ALA A CA 1
ATOM 699 C C . ALA A 1 88 ? 1.933 8.702 -2.782 1.00 95.75 88 ALA A C 1
ATOM 701 O O . ALA A 1 88 ? 0.879 8.147 -3.091 1.00 95.75 88 ALA A O 1
ATOM 702 N N . LYS A 1 89 ? 2.024 9.471 -1.692 1.00 94.06 89 LYS A N 1
ATOM 703 C CA . LYS A 1 89 ? 0.913 9.690 -0.751 1.00 94.06 89 LYS A CA 1
ATOM 704 C C . LYS A 1 89 ? -0.375 10.171 -1.437 1.00 94.06 89 LYS A C 1
ATOM 706 O O . LYS A 1 89 ? -1.457 9.772 -1.031 1.00 94.06 89 LYS A O 1
ATOM 711 N N . SER A 1 90 ? -0.257 10.991 -2.479 1.00 94.38 90 SER A N 1
ATOM 712 C CA . SER A 1 90 ? -1.381 11.526 -3.259 1.00 94.38 90 SER A CA 1
ATOM 713 C C . SER A 1 90 ? -2.093 10.498 -4.142 1.00 94.38 90 SER A C 1
ATOM 715 O O . SER A 1 90 ? -3.148 10.813 -4.678 1.00 94.38 90 SER A O 1
ATOM 717 N N . HIS A 1 91 ? -1.531 9.300 -4.330 1.00 95.69 91 HIS A N 1
ATOM 718 C CA . HIS A 1 91 ? -2.145 8.245 -5.146 1.00 95.69 91 HIS A CA 1
ATOM 719 C C . HIS A 1 91 ? -3.125 7.381 -4.340 1.00 95.69 91 HIS A C 1
ATOM 721 O O . HIS A 1 91 ? -3.933 6.657 -4.919 1.00 95.69 91 HIS A O 1
ATOM 727 N N . TRP A 1 92 ? -3.058 7.450 -3.008 1.00 95.31 92 TRP A N 1
ATOM 728 C CA . TRP A 1 92 ? -3.897 6.661 -2.117 1.00 95.31 92 TRP A CA 1
ATOM 729 C C . TRP A 1 92 ? -5.299 7.245 -1.993 1.00 95.31 92 TRP A C 1
ATOM 731 O O . TRP A 1 92 ? -5.483 8.451 -1.824 1.00 95.31 92 TRP A O 1
ATOM 741 N N . THR A 1 93 ? -6.289 6.360 -2.000 1.00 94.69 93 THR A N 1
ATOM 742 C CA . THR A 1 93 ? -7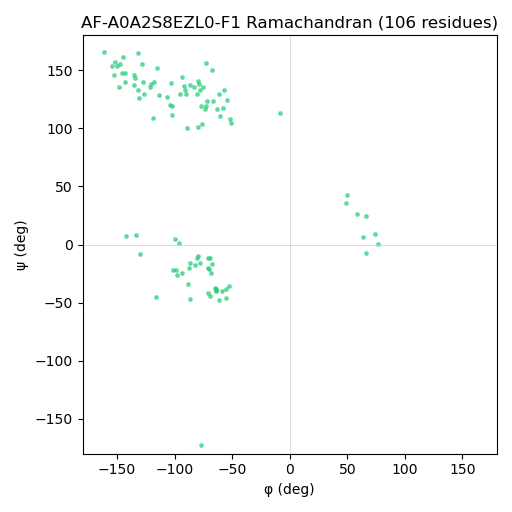.668 6.663 -1.620 1.00 94.69 93 THR A CA 1
ATOM 743 C C . THR A 1 93 ? -7.926 6.092 -0.232 1.00 94.69 93 THR A C 1
ATOM 745 O O . THR A 1 93 ? -7.796 4.889 -0.026 1.00 94.69 93 THR A O 1
ATOM 748 N N . PHE A 1 94 ? -8.282 6.953 0.720 1.00 91.12 94 PHE A N 1
ATOM 749 C CA . PHE A 1 94 ? -8.616 6.562 2.092 1.00 91.12 94 PHE A CA 1
ATOM 750 C C . PHE A 1 94 ? -10.116 6.289 2.205 1.00 91.12 94 PHE A C 1
ATOM 752 O O . PHE A 1 94 ? -10.919 7.095 1.729 1.00 91.12 94 PHE A O 1
ATOM 759 N N . LEU A 1 95 ? -10.484 5.169 2.830 1.00 84.38 95 LEU A N 1
ATOM 760 C CA . LEU A 1 95 ? -11.884 4.764 3.003 1.00 84.38 95 LEU A CA 1
ATOM 761 C C . LEU A 1 95 ? -12.529 5.340 4.270 1.00 84.38 95 LEU A C 1
ATOM 763 O O . LEU A 1 95 ? -13.748 5.477 4.319 1.00 84.38 95 LEU A O 1
ATOM 767 N N . PHE A 1 96 ? -11.726 5.765 5.248 1.00 71.31 96 PHE A N 1
ATOM 768 C CA . PHE A 1 96 ? -12.200 6.454 6.448 1.00 71.31 96 PHE A CA 1
ATOM 769 C C . PHE A 1 96 ? -11.840 7.944 6.390 1.00 71.31 96 PHE A C 1
ATOM 771 O O . PHE A 1 96 ? -10.682 8.308 6.170 1.00 71.31 96 PHE A O 1
ATOM 778 N N . GLU A 1 97 ? -12.827 8.826 6.579 1.00 51.97 97 GLU A N 1
ATOM 779 C CA . GLU A 1 97 ? -12.618 10.283 6.507 1.00 51.97 97 GLU A CA 1
ATOM 780 C C . GLU A 1 97 ? -11.751 10.827 7.655 1.00 51.97 97 GLU A C 1
ATOM 782 O O . GLU A 1 97 ? -11.064 11.829 7.463 1.00 51.97 97 GLU A O 1
ATOM 787 N N . ASP A 1 98 ? -11.715 10.130 8.794 1.00 50.75 98 ASP A N 1
ATOM 788 C CA . ASP A 1 98 ? -11.013 10.548 10.018 1.00 50.75 98 ASP A CA 1
ATOM 789 C C . ASP A 1 98 ? -9.486 10.332 9.970 1.00 50.75 98 ASP A C 1
ATOM 791 O O . ASP A 1 98 ? -8.740 10.927 10.741 1.00 50.75 98 ASP A O 1
ATOM 795 N N . LEU A 1 99 ? -8.993 9.520 9.026 1.00 51.25 99 LEU A N 1
ATOM 796 C CA . LEU A 1 99 ? -7.558 9.241 8.847 1.00 51.25 99 LEU A CA 1
ATOM 797 C C . LEU A 1 99 ? -6.916 10.066 7.725 1.00 51.25 99 LEU A C 1
ATOM 799 O O . LEU A 1 99 ? -5.733 9.893 7.410 1.00 51.25 99 LEU A O 1
ATOM 803 N N . ARG A 1 100 ? -7.667 10.996 7.117 1.00 48.03 100 ARG A N 1
ATOM 804 C CA . ARG A 1 100 ? -7.062 11.997 6.237 1.00 48.03 100 ARG A CA 1
ATOM 805 C C . ARG A 1 100 ? -6.078 12.810 7.086 1.00 48.03 100 ARG A C 1
ATOM 807 O O . ARG A 1 100 ? -6.468 13.301 8.144 1.00 48.03 100 ARG A O 1
ATOM 814 N N . PRO A 1 101 ? -4.813 12.998 6.661 1.00 44.62 101 PRO A N 1
ATOM 815 C CA . PRO A 1 101 ? -3.955 13.967 7.329 1.00 44.62 101 PRO A CA 1
ATOM 816 C C . PRO A 1 101 ? -4.701 15.297 7.318 1.00 44.62 101 PRO A C 1
ATOM 818 O O . PRO A 1 101 ? -5.128 15.728 6.245 1.00 44.62 101 PRO A O 1
ATOM 821 N N . ILE A 1 102 ? -4.894 15.895 8.496 1.00 51.19 102 ILE A N 1
ATOM 822 C CA . ILE A 1 102 ? -5.547 17.195 8.643 1.00 51.19 102 ILE A CA 1
ATOM 823 C C . ILE A 1 102 ? -4.844 18.146 7.675 1.00 51.19 102 ILE A C 1
ATOM 825 O O . ILE A 1 102 ? -3.683 18.517 7.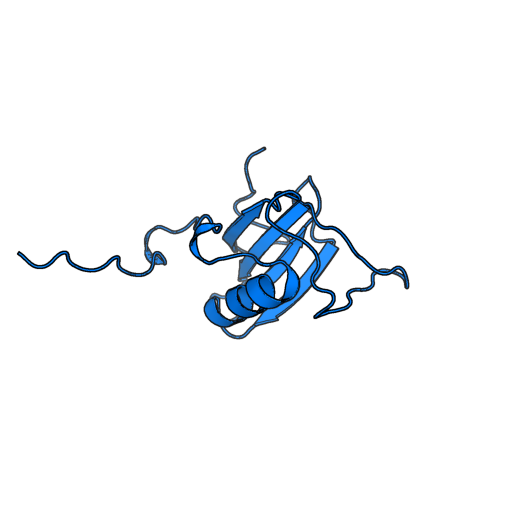860 1.00 51.19 102 ILE A O 1
ATOM 829 N N . GLY A 1 103 ? -5.528 18.437 6.571 1.00 45.03 103 GLY A N 1
ATOM 830 C CA . GLY A 1 103 ? -5.066 19.366 5.567 1.00 45.03 103 GLY A CA 1
ATOM 831 C C . GLY A 1 103 ? -4.978 20.720 6.238 1.00 45.03 103 GLY A C 1
ATOM 832 O O . GLY A 1 103 ? -5.981 21.218 6.736 1.00 45.03 103 GLY A O 1
ATOM 833 N N . ASN A 1 104 ? -3.749 21.227 6.293 1.00 44.09 104 ASN A N 1
ATOM 834 C CA . ASN A 1 104 ? -3.339 22.584 6.615 1.00 44.09 104 ASN A CA 1
ATOM 835 C C . ASN A 1 104 ? -4.518 23.562 6.723 1.00 44.09 104 ASN A C 1
ATOM 837 O O . ASN A 1 104 ? -5.158 23.875 5.716 1.00 44.09 104 ASN A O 1
ATOM 841 N N . ALA A 1 105 ? -4.758 24.068 7.934 1.00 41.50 105 ALA A N 1
ATOM 842 C CA . ALA A 1 105 ? -5.499 25.303 8.111 1.00 41.50 105 ALA A CA 1
ATOM 843 C C . ALA A 1 105 ? -4.829 26.354 7.218 1.00 41.50 105 ALA A C 1
ATOM 845 O O . ALA A 1 105 ? -3.687 26.752 7.456 1.00 41.50 105 ALA A O 1
ATOM 846 N N . ALA A 1 106 ? -5.507 26.726 6.135 1.00 39.84 106 ALA A N 1
ATOM 847 C CA . ALA A 1 106 ? -5.150 27.901 5.373 1.00 39.84 106 ALA A CA 1
ATOM 848 C C . ALA A 1 106 ? -5.270 29.079 6.341 1.00 39.84 106 ALA A C 1
ATOM 850 O O . ALA A 1 106 ? -6.360 29.377 6.826 1.00 39.84 106 ALA A O 1
ATOM 851 N N . ALA A 1 107 ? -4.119 29.650 6.689 1.00 43.47 107 ALA A N 1
ATOM 852 C CA . ALA A 1 107 ? -4.032 30.886 7.435 1.00 43.47 107 ALA A CA 1
ATOM 853 C C . ALA A 1 107 ? -4.777 31.987 6.667 1.00 43.47 107 ALA A C 1
ATOM 855 O O . ALA A 1 107 ? -4.620 32.111 5.448 1.00 43.47 107 ALA A O 1
ATOM 856 N N . GLU A 1 108 ? -5.601 32.716 7.414 1.00 41.06 108 GLU A N 1
ATOM 857 C CA . GLU A 1 108 ? -6.218 33.992 7.042 1.00 41.06 108 GLU A CA 1
ATOM 858 C C . GLU A 1 108 ? -5.172 35.064 6.698 1.00 41.06 108 GLU A C 1
ATOM 860 O O . GLU A 1 108 ? -4.068 35.044 7.296 1.00 41.06 108 GLU A O 1
#

Nearest PDB structures (foldseek):
  2lra-assembly1_A  TM=5.864E-01  e=9.013E+00  Mycobacterium tuberculosis
  2a5z-assembly1_B  TM=2.836E-01  e=3.851E+00  Shewanella oneidensis MR-1

Sequence (108 aa):
MQVPAQIDDADVVAFVKLDPTIHHDTGACRMFADGVRQTYFHGLAIATYDLDSFYLFFCDAQWETENDLFHDSVAEAMKDALRMYCVAKSHWTFLFEDLRPIGNAAAE

Foldseek 3Di:
DDADCDAPQWGWFKKFFADPVQWFFPVPDWDDDPNHTDGDAGMWTWTHNPVQKIKTFGHHPVRHGPDIDIDRDPVVSQVVCCVGIVDDPVRMDGPDPVPDDPPDDPDD